Protein AF-A0A392QLL5-F1 (afdb_monomer)

pLDDT: mean 78.67, std 16.57, range [43.75, 96.25]

Organism: NCBI:txid97028

Secondary structure (DSSP, 8-state):
-HHHHHHHHHHHHHHHHHHHHTTTS----TTTTTT-EEETTEEE--TTTHHHHHHHHHHHHHHHTT--S-----------

Foldseek 3Di:
DVVVVVVVVVVVVVVVVVCVVPVVDDDDPPCVVACWDQDPNDTDHPPVCPVVRVVVVVVVVVVVVPPDDDPDPPDDDDDD

Mean predicted aligned error: 12.48 Å

Solvent-accessible surface area (backbone atoms only — not comparable to full-atom values): 5287 Å² total; per-residue (Å²): 108,74,65,62,55,51,52,51,53,54,49,54,54,52,55,52,50,49,47,65,76,37,72,92,56,88,79,82,69,81,51,72,94,45,78,46,44,80,54,96,93,37,85,42,66,47,82,91,35,52,68,58,47,54,53,49,56,55,49,54,58,58,60,62,72,68,79,74,86,83,90,75,86,79,82,76,88,76,91,129

Structure (mmCIF, N/CA/C/O backbone):
data_AF-A0A392QLL5-F1
#
_entry.id   AF-A0A392QLL5-F1
#
loop_
_atom_site.group_PDB
_atom_site.id
_atom_site.type_symbol
_atom_site.label_atom_id
_atom_site.label_alt_id
_atom_site.label_comp_id
_atom_site.label_asym_id
_atom_site.label_entity_id
_atom_site.label_seq_id
_atom_site.pdbx_PDB_ins_code
_atom_site.Cartn_x
_atom_site.Cartn_y
_atom_site.Cartn_z
_atom_site.occupancy
_atom_site.B_iso_or_equiv
_atom_site.auth_seq_id
_atom_site.auth_comp_id
_atom_site.auth_asym_id
_atom_site.auth_atom_id
_atom_site.pdbx_PDB_model_num
ATOM 1 N N . ASP A 1 1 ? -3.106 -16.601 -9.901 1.00 78.94 1 ASP A N 1
ATOM 2 C CA . ASP A 1 1 ? -2.309 -17.528 -9.073 1.00 78.94 1 ASP A CA 1
ATOM 3 C C . ASP A 1 1 ? -2.868 -17.529 -7.648 1.00 78.94 1 ASP A C 1
ATOM 5 O O . ASP A 1 1 ? -3.101 -16.450 -7.114 1.00 78.94 1 ASP A O 1
ATOM 9 N N . LYS A 1 2 ? -3.136 -18.698 -7.044 1.00 83.62 2 LYS A N 1
ATOM 10 C CA . LYS A 1 2 ? -3.745 -18.793 -5.699 1.00 83.62 2 LYS A CA 1
ATOM 11 C C . LYS A 1 2 ? -2.864 -18.169 -4.610 1.00 83.62 2 LYS A C 1
ATOM 13 O O . LYS A 1 2 ? -3.398 -17.660 -3.628 1.00 83.62 2 LYS A O 1
ATOM 18 N N . VAL A 1 3 ? -1.541 -18.187 -4.790 1.00 89.06 3 VAL A N 1
ATOM 19 C CA . VAL A 1 3 ? -0.591 -17.598 -3.833 1.00 89.06 3 VAL A CA 1
ATOM 20 C C . VAL A 1 3 ? -0.746 -16.079 -3.799 1.00 89.06 3 VAL A C 1
ATOM 22 O O . VAL A 1 3 ? -0.898 -15.502 -2.725 1.00 89.06 3 VAL A O 1
ATOM 25 N N . VAL A 1 4 ? -0.807 -15.443 -4.971 1.00 85.69 4 VAL A N 1
ATOM 26 C CA . VAL A 1 4 ? -0.986 -13.987 -5.102 1.00 85.69 4 VAL A CA 1
ATOM 27 C C . VAL A 1 4 ? -2.318 -13.543 -4.492 1.00 85.69 4 VAL A C 1
ATOM 29 O O . VAL A 1 4 ? -2.363 -12.577 -3.733 1.00 85.69 4 VAL A O 1
ATOM 32 N N . SER A 1 5 ? -3.396 -14.292 -4.745 1.00 89.44 5 SER A N 1
ATOM 33 C CA . SER A 1 5 ? -4.711 -14.019 -4.152 1.00 89.44 5 SER A CA 1
ATOM 34 C C . SER A 1 5 ? -4.700 -14.115 -2.621 1.00 89.44 5 SER A C 1
ATOM 36 O O . SER A 1 5 ? -5.305 -13.281 -1.951 1.00 89.44 5 SER A O 1
ATOM 38 N N . GLY A 1 6 ? -3.995 -15.105 -2.062 1.00 94.94 6 GLY A N 1
ATOM 39 C CA . GLY A 1 6 ? -3.852 -15.264 -0.613 1.00 94.94 6 GLY A CA 1
ATOM 40 C C . GLY A 1 6 ? -3.055 -14.130 0.037 1.00 94.94 6 GLY A C 1
ATOM 41 O O . GLY A 1 6 ? -3.460 -13.621 1.081 1.00 94.94 6 GLY A O 1
ATOM 42 N N . VAL A 1 7 ? -1.963 -13.691 -0.599 1.00 92.38 7 VAL A N 1
ATOM 43 C CA . VAL A 1 7 ? -1.156 -12.550 -0.130 1.00 92.38 7 VAL A CA 1
ATOM 44 C C . VAL A 1 7 ? -1.981 -11.264 -0.130 1.00 92.38 7 VAL A C 1
ATOM 46 O O . VAL A 1 7 ? -1.988 -10.560 0.879 1.00 92.38 7 VAL A O 1
ATOM 49 N N . LYS A 1 8 ? -2.732 -10.997 -1.208 1.00 90.25 8 LYS A N 1
ATOM 50 C CA . LYS A 1 8 ? -3.633 -9.839 -1.290 1.00 90.25 8 LYS A CA 1
ATOM 51 C C . LYS A 1 8 ? -4.649 -9.839 -0.145 1.00 90.25 8 LYS A C 1
ATOM 53 O O . LYS A 1 8 ? -4.753 -8.858 0.580 1.00 90.25 8 LYS A O 1
ATOM 58 N N . TYR A 1 9 ? -5.330 -10.965 0.071 1.00 93.81 9 TYR A N 1
ATOM 59 C CA . TYR A 1 9 ? -6.312 -11.085 1.149 1.00 93.81 9 TYR A CA 1
ATOM 60 C C . TYR A 1 9 ? -5.697 -10.845 2.538 1.00 93.81 9 TYR A C 1
ATOM 62 O O . TYR A 1 9 ? -6.273 -10.145 3.370 1.00 93.81 9 TYR A O 1
ATOM 70 N N . GLY A 1 10 ? -4.510 -11.406 2.796 1.00 96.19 10 GLY A N 1
ATOM 71 C CA . GLY A 1 10 ? -3.791 -11.186 4.051 1.00 96.19 10 GLY A CA 1
ATOM 72 C C . GLY A 1 10 ? -3.435 -9.715 4.270 1.00 96.19 10 GLY A C 1
ATOM 73 O O . GLY A 1 10 ? -3.625 -9.198 5.371 1.00 96.19 10 GLY A O 1
ATOM 74 N N . PHE A 1 11 ? -2.972 -9.036 3.219 1.00 92.06 11 PHE A N 1
ATOM 75 C CA . PHE A 1 11 ? -2.658 -7.611 3.254 1.00 92.06 11 PHE A CA 1
ATOM 76 C C . PHE A 1 11 ? -3.898 -6.751 3.538 1.00 92.06 11 PHE A C 1
ATOM 78 O O . PHE A 1 11 ? -3.885 -5.957 4.480 1.00 92.06 11 PHE A O 1
ATOM 85 N N . ASP A 1 12 ? -4.991 -6.971 2.801 1.00 91.88 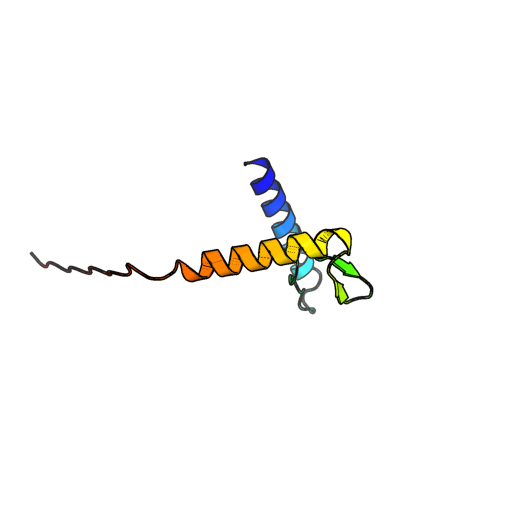12 ASP A N 1
ATOM 86 C CA . ASP A 1 12 ? -6.256 -6.246 2.982 1.00 91.88 12 ASP A CA 1
ATOM 87 C C . ASP A 1 12 ? -6.780 -6.392 4.422 1.00 91.88 12 ASP A C 1
ATOM 89 O O . ASP A 1 12 ? -7.207 -5.420 5.052 1.00 91.88 12 ASP A O 1
ATOM 93 N N . ASN A 1 13 ? -6.671 -7.596 4.991 1.00 96.25 13 ASN A N 1
ATOM 94 C CA . ASN A 1 13 ? -7.055 -7.865 6.374 1.00 96.25 13 ASN A CA 1
ATOM 95 C C . ASN A 1 13 ? -6.167 -7.134 7.403 1.00 96.25 13 ASN A C 1
ATOM 97 O O . ASN A 1 13 ? -6.663 -6.686 8.439 1.00 96.25 13 ASN A O 1
ATOM 101 N N . VAL A 1 14 ? -4.863 -6.993 7.149 1.00 95.38 14 VAL A N 1
ATOM 102 C CA . VAL A 1 14 ? -3.961 -6.204 8.012 1.00 95.38 14 VAL A CA 1
ATOM 103 C C . VAL A 1 14 ? -4.323 -4.719 7.956 1.00 95.38 14 VAL A C 1
ATOM 105 O O . VAL A 1 14 ? -4.430 -4.079 9.004 1.00 95.38 14 VAL A O 1
ATOM 108 N N . VAL A 1 15 ? -4.579 -4.178 6.761 1.00 91.62 15 VAL A N 1
ATOM 109 C CA . VAL A 1 15 ? -5.016 -2.782 6.589 1.00 91.62 15 VAL A CA 1
ATOM 110 C C . VAL A 1 15 ? -6.331 -2.530 7.332 1.00 91.62 15 VAL A C 1
ATOM 112 O O . VAL A 1 15 ? -6.455 -1.526 8.033 1.00 91.62 15 VAL A O 1
ATOM 115 N N . ALA A 1 16 ? -7.296 -3.450 7.248 1.00 92.31 16 ALA A N 1
ATOM 116 C CA . ALA A 1 16 ? -8.562 -3.345 7.972 1.00 92.31 16 ALA A CA 1
ATOM 117 C C . ALA A 1 16 ? -8.365 -3.318 9.498 1.00 92.31 16 ALA A C 1
ATOM 119 O O . ALA A 1 16 ? -8.938 -2.468 10.180 1.00 92.31 16 ALA A O 1
ATOM 120 N N . GLN A 1 17 ? -7.510 -4.191 10.037 1.00 95.12 17 GLN A N 1
ATOM 121 C CA . GLN A 1 17 ? -7.190 -4.197 11.468 1.00 95.12 17 GLN A CA 1
ATOM 122 C C . GLN A 1 17 ? -6.512 -2.898 11.915 1.00 95.12 17 GLN A C 1
ATOM 124 O O . GLN A 1 17 ? 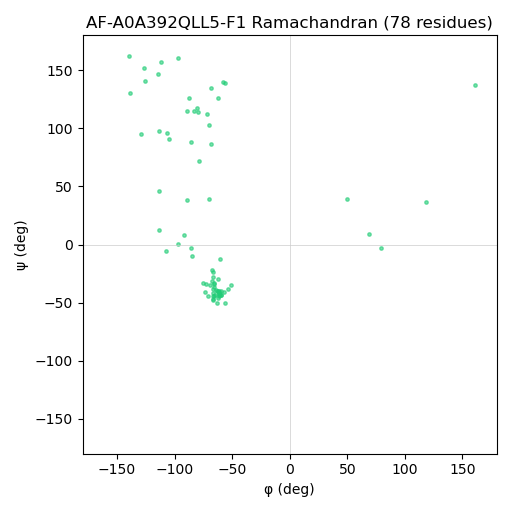-6.856 -2.362 12.968 1.00 95.12 17 GLN A O 1
ATOM 129 N N . LEU A 1 18 ? -5.601 -2.350 11.105 1.00 94.00 18 LEU A N 1
ATOM 130 C CA . LEU A 1 18 ? -4.966 -1.064 11.392 1.00 94.00 18 LEU A CA 1
ATOM 131 C C . LEU A 1 18 ? -5.980 0.085 11.396 1.00 94.00 18 LEU A C 1
ATOM 133 O O . LEU A 1 18 ? -5.889 0.945 12.271 1.00 94.00 18 LEU A O 1
ATOM 137 N N . LYS A 1 19 ? -6.963 0.089 10.485 1.00 90.94 19 LYS A N 1
ATOM 138 C CA . LYS A 1 19 ? -8.048 1.089 10.475 1.00 90.94 19 LYS A CA 1
ATOM 139 C C . LYS A 1 19 ? -8.902 1.014 11.744 1.00 90.94 19 LYS A C 1
ATOM 141 O O . LYS A 1 19 ? -9.255 2.047 12.299 1.00 90.94 19 LYS A O 1
ATOM 146 N N . ILE A 1 20 ? -9.187 -0.195 12.233 1.00 92.19 20 ILE A N 1
ATOM 147 C CA . ILE A 1 20 ? -9.931 -0.402 13.488 1.00 92.19 20 ILE A CA 1
ATOM 148 C C . ILE A 1 20 ? -9.116 0.090 14.690 1.00 92.19 20 ILE A C 1
ATOM 150 O O . ILE A 1 20 ? -9.640 0.815 15.533 1.00 92.19 20 ILE A O 1
ATOM 154 N N . ALA A 1 21 ? -7.836 -0.282 14.767 1.00 94.94 21 ALA A N 1
ATOM 155 C CA . ALA A 1 21 ? -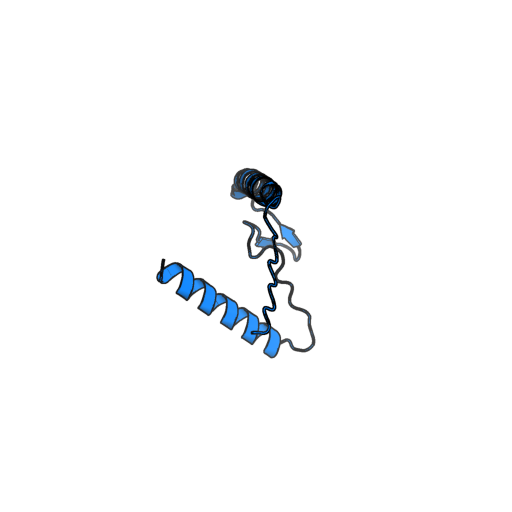6.959 0.101 15.873 1.00 94.94 21 ALA A CA 1
ATOM 156 C C . ALA A 1 21 ? -6.669 1.614 15.913 1.00 94.94 21 ALA A C 1
ATOM 158 O O . ALA A 1 21 ? -6.438 2.163 16.988 1.00 94.94 21 ALA A O 1
ATOM 159 N N . ASN A 1 22 ? -6.706 2.284 14.758 1.00 93.88 22 ASN A N 1
ATOM 160 C CA . ASN A 1 22 ? -6.447 3.716 14.604 1.00 93.88 22 ASN A CA 1
ATOM 161 C C . ASN A 1 22 ? -7.711 4.476 14.169 1.00 93.88 22 ASN A C 1
ATOM 163 O O . ASN A 1 22 ? -7.649 5.317 13.280 1.00 93.88 22 ASN A O 1
ATOM 167 N N . SER A 1 23 ? -8.863 4.213 14.793 1.00 87.81 23 SER A N 1
ATOM 168 C CA . SER A 1 23 ? -10.170 4.738 14.354 1.00 87.81 23 SER A CA 1
ATOM 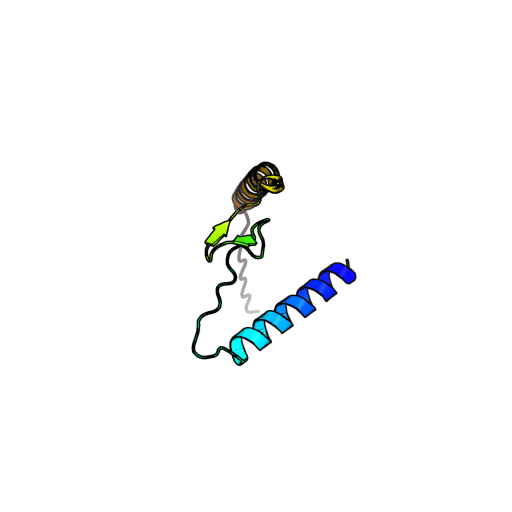169 C C . SER A 1 23 ? -10.309 6.271 14.342 1.00 87.81 23 SER A C 1
ATOM 171 O O . SER A 1 23 ? -11.292 6.788 13.819 1.00 87.81 23 SER A O 1
ATOM 173 N N . GLY A 1 24 ? -9.370 7.003 14.950 1.00 92.44 24 GLY A N 1
ATOM 174 C CA . GLY A 1 24 ? -9.320 8.471 14.945 1.00 92.44 24 GLY A CA 1
ATOM 175 C C . GLY A 1 24 ? -8.383 9.076 13.894 1.00 92.44 24 GLY A C 1
ATOM 176 O O . GLY A 1 24 ? -8.246 10.296 13.855 1.00 92.44 24 GLY A O 1
ATOM 177 N N . LEU A 1 25 ? -7.715 8.251 13.085 1.00 89.75 25 LEU A N 1
ATOM 178 C CA . LEU A 1 25 ? -6.775 8.674 12.051 1.00 89.75 25 LEU A CA 1
ATOM 179 C C . LEU A 1 25 ? -7.173 8.065 10.707 1.00 89.75 25 LEU A C 1
ATOM 181 O O . LEU A 1 25 ? -7.548 6.896 10.620 1.00 89.75 25 LEU A O 1
ATOM 185 N N . GLU A 1 26 ? -7.047 8.847 9.641 1.00 88.69 26 GLU A N 1
ATOM 186 C CA . GLU A 1 26 ? -7.212 8.335 8.287 1.00 88.69 26 GLU A CA 1
ATOM 187 C C . GLU A 1 26 ? -5.903 7.688 7.823 1.00 88.69 26 GLU A C 1
ATOM 189 O O . GLU A 1 26 ? -4.870 8.344 7.695 1.00 88.69 26 GLU A O 1
ATOM 194 N N . LEU A 1 27 ? -5.932 6.372 7.602 1.00 89.38 27 LEU A N 1
ATOM 195 C CA . LEU A 1 27 ? -4.791 5.653 7.046 1.00 89.38 27 LEU A CA 1
ATOM 196 C C . LEU A 1 27 ? -4.744 5.853 5.533 1.00 89.38 27 LEU A C 1
ATOM 198 O O . LEU A 1 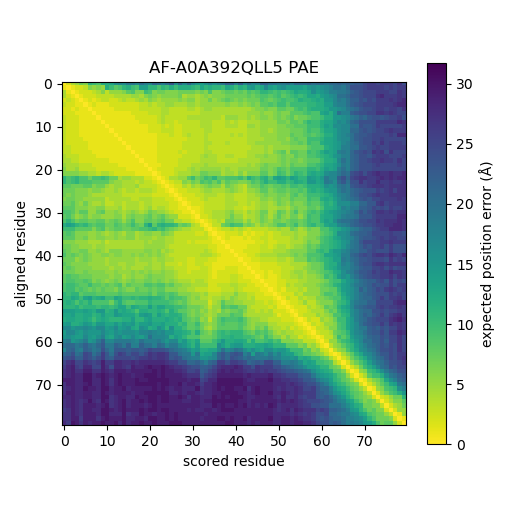27 ? -5.602 5.336 4.814 1.00 89.38 27 LEU A O 1
ATOM 202 N N . SER A 1 28 ? -3.707 6.544 5.059 1.00 86.62 28 SER A N 1
ATOM 203 C CA . SER A 1 28 ? -3.413 6.599 3.630 1.00 86.62 28 SER A CA 1
ATOM 204 C C . SER A 1 28 ? -2.956 5.229 3.130 1.00 86.62 28 SER A C 1
ATOM 206 O O . SER A 1 28 ? -2.145 4.545 3.755 1.00 86.62 28 SER A O 1
ATOM 208 N N . THR A 1 29 ? -3.509 4.837 1.987 1.00 86.00 29 THR A N 1
ATOM 209 C CA . THR A 1 29 ? -3.115 3.642 1.223 1.00 86.00 29 THR A CA 1
ATOM 210 C C . THR A 1 29 ? -2.501 4.023 -0.125 1.00 86.00 29 THR A C 1
ATOM 212 O O . THR A 1 29 ? -2.304 3.178 -0.997 1.00 86.00 29 THR A O 1
ATOM 215 N N . GLU A 1 30 ? -2.186 5.308 -0.290 1.00 86.12 30 GLU A N 1
ATOM 216 C CA . GLU A 1 30 ? -1.516 5.836 -1.468 1.00 86.12 30 GLU A CA 1
ATOM 217 C C . GLU A 1 30 ? -0.166 5.141 -1.672 1.00 86.12 30 GLU A C 1
ATOM 219 O O . GLU A 1 30 ? 0.565 4.849 -0.724 1.00 86.12 30 GLU A O 1
ATOM 224 N N . GLY A 1 31 ? 0.159 4.844 -2.929 1.00 80.56 31 GLY A N 1
ATOM 225 C CA . GLY A 1 31 ? 1.436 4.236 -3.282 1.00 80.56 31 GLY A CA 1
ATOM 226 C C . GLY A 1 31 ? 1.537 2.727 -3.037 1.00 80.56 31 GLY A C 1
ATOM 227 O O . GLY A 1 31 ? 2.554 2.160 -3.403 1.00 80.56 31 GLY A O 1
ATOM 228 N N . ILE A 1 32 ? 0.523 2.054 -2.475 1.00 80.00 32 ILE A N 1
ATOM 229 C CA . ILE A 1 32 ? 0.566 0.597 -2.212 1.00 80.00 32 ILE A CA 1
ATOM 230 C C . ILE A 1 32 ? 0.569 -0.245 -3.496 1.00 80.00 32 ILE A C 1
ATOM 232 O O . ILE A 1 32 ? 1.136 -1.335 -3.506 1.00 80.00 32 ILE A O 1
ATOM 236 N N . GLY A 1 33 ? -0.068 0.244 -4.562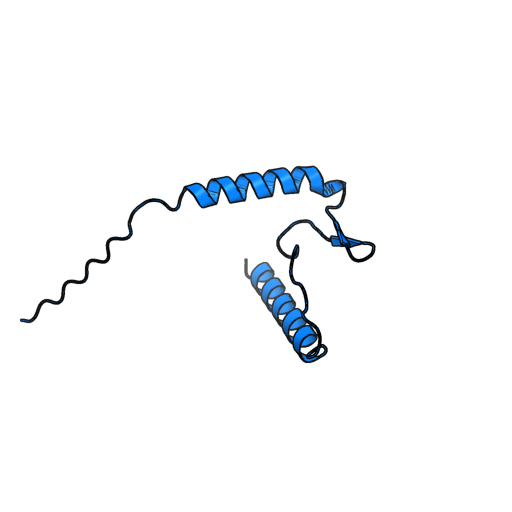 1.00 71.19 33 GLY A N 1
ATOM 237 C CA . GLY A 1 33 ? -0.078 -0.422 -5.870 1.00 71.19 33 GLY A CA 1
ATOM 238 C C . GLY A 1 33 ? 1.134 -0.101 -6.741 1.00 71.19 33 GLY A C 1
ATOM 239 O O . GLY A 1 33 ? 1.328 -0.755 -7.750 1.00 71.19 33 GLY A O 1
ATOM 240 N N . VAL A 1 34 ? 1.944 0.878 -6.339 1.00 72.75 34 VAL A N 1
ATOM 241 C CA . VAL A 1 34 ? 3.059 1.413 -7.125 1.00 72.75 34 VAL A CA 1
ATOM 242 C C . VAL A 1 34 ? 4.359 1.017 -6.428 1.00 72.75 34 VAL A C 1
ATOM 244 O O . VAL A 1 34 ? 4.363 0.776 -5.220 1.00 72.75 34 VAL A O 1
ATOM 247 N N . LEU A 1 35 ? 5.492 0.967 -7.130 1.00 84.69 35 LEU A N 1
ATOM 248 C CA . LEU A 1 35 ? 6.804 0.587 -6.569 1.00 84.69 35 LEU A CA 1
ATOM 249 C C . LEU A 1 35 ? 7.406 1.632 -5.597 1.00 84.69 35 LEU A C 1
ATOM 251 O O . LEU A 1 35 ? 8.618 1.866 -5.572 1.00 84.69 35 LEU A O 1
ATOM 255 N N . LYS A 1 36 ? 6.564 2.247 -4.765 1.00 88.75 36 LYS A N 1
ATOM 256 C CA . LYS A 1 36 ? 6.843 3.317 -3.809 1.00 88.75 36 LYS A CA 1
ATOM 257 C C . LYS A 1 36 ? 7.069 2.757 -2.404 1.00 88.75 36 LYS A C 1
ATOM 259 O O . LYS A 1 36 ? 6.707 1.632 -2.066 1.00 88.75 36 LYS A O 1
ATOM 264 N N . LYS A 1 37 ? 7.709 3.558 -1.555 1.00 90.44 37 LYS A N 1
ATOM 265 C CA . LYS A 1 37 ? 7.876 3.286 -0.119 1.00 90.44 37 LYS A CA 1
ATOM 266 C C . LYS A 1 37 ? 7.690 4.569 0.680 1.00 90.44 37 LYS A C 1
ATOM 268 O O . LYS A 1 37 ? 7.871 5.653 0.141 1.00 90.44 37 LYS A O 1
ATOM 273 N N . VAL A 1 38 ? 7.444 4.442 1.978 1.00 91.25 38 VAL A N 1
ATOM 274 C CA . VAL A 1 38 ? 7.502 5.586 2.896 1.00 91.25 38 VAL A CA 1
ATOM 275 C C . VAL A 1 38 ? 8.939 5.766 3.403 1.00 91.25 38 VAL A C 1
ATOM 277 O O . VAL A 1 38 ? 9.542 4.827 3.925 1.00 91.25 38 VAL A O 1
ATOM 280 N N . GLU A 1 39 ? 9.504 6.960 3.254 1.00 93.06 39 GLU A N 1
ATOM 281 C CA . GLU A 1 39 ? 10.811 7.367 3.782 1.00 93.06 39 GLU A CA 1
ATOM 282 C C . GLU A 1 39 ? 10.696 8.794 4.319 1.00 93.06 39 GLU A C 1
ATOM 284 O O . GLU A 1 39 ? 10.162 9.662 3.644 1.00 93.06 39 GLU A O 1
ATOM 289 N N . ASN A 1 40 ? 11.164 9.042 5.546 1.00 94.50 40 ASN A N 1
ATOM 290 C CA . ASN A 1 40 ? 11.060 10.357 6.195 1.00 94.50 40 ASN A CA 1
ATOM 291 C C . ASN A 1 40 ? 9.642 10.962 6.163 1.00 94.50 40 ASN A C 1
ATOM 293 O O . ASN A 1 40 ? 9.496 12.168 6.002 1.00 94.50 40 ASN A O 1
ATOM 297 N N . TRP A 1 41 ? 8.616 10.124 6.354 1.00 91.00 41 TRP A N 1
ATOM 298 C CA . TRP A 1 41 ? 7.196 10.512 6.313 1.00 91.00 41 TRP A CA 1
ATOM 299 C C . TRP A 1 41 ? 6.662 10.906 4.929 1.00 91.00 41 TRP A C 1
ATOM 301 O O . TRP A 1 41 ? 5.521 11.344 4.827 1.00 91.00 41 TRP A O 1
ATOM 311 N N . GLU A 1 42 ? 7.439 10.695 3.869 1.00 91.75 42 GLU A N 1
ATOM 312 C CA . GLU A 1 42 ? 7.043 10.962 2.488 1.00 91.75 42 GLU A CA 1
ATOM 313 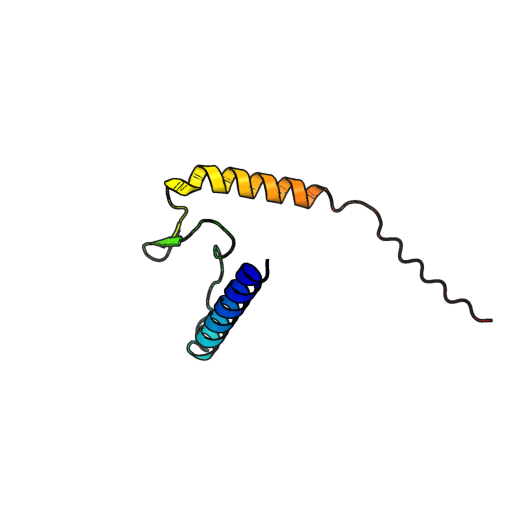C C . GLU A 1 42 ? 6.958 9.662 1.691 1.00 91.75 42 GLU A C 1
ATOM 315 O O . GLU A 1 42 ? 7.722 8.719 1.916 1.00 91.75 42 GLU A O 1
ATOM 320 N N . ILE A 1 43 ? 6.032 9.612 0.735 1.00 91.50 43 ILE A N 1
ATOM 321 C CA . ILE A 1 43 ? 5.976 8.528 -0.244 1.00 91.50 43 ILE A CA 1
ATOM 322 C C . ILE A 1 43 ? 7.013 8.836 -1.321 1.00 91.50 43 ILE A C 1
ATOM 324 O O . ILE A 1 43 ? 6.923 9.841 -2.023 1.00 91.50 43 ILE A O 1
ATOM 328 N N . VAL A 1 44 ? 8.009 7.965 -1.453 1.00 92.25 44 VAL A N 1
ATOM 329 C CA . VAL A 1 44 ? 9.114 8.130 -2.395 1.00 92.25 44 VAL A CA 1
ATOM 330 C C . VAL A 1 44 ? 9.280 6.906 -3.276 1.00 92.25 44 VAL A C 1
ATOM 332 O O . VAL A 1 44 ? 9.040 5.766 -2.871 1.00 92.25 44 VAL A O 1
ATOM 335 N N . ILE A 1 45 ? 9.797 7.154 -4.471 1.00 91.06 45 ILE A N 1
ATOM 336 C CA . ILE A 1 45 ? 10.164 6.127 -5.435 1.00 91.06 45 ILE A CA 1
ATOM 337 C C . ILE A 1 45 ? 11.618 5.728 -5.171 1.00 91.06 45 ILE A C 1
ATOM 339 O O . ILE A 1 45 ? 12.529 6.550 -5.351 1.00 91.06 45 ILE A O 1
ATOM 343 N N . PRO A 1 46 ? 11.905 4.482 -4.754 1.00 90.75 46 PRO A N 1
ATOM 344 C CA . PRO A 1 46 ? 13.274 4.016 -4.617 1.00 90.75 46 PRO A CA 1
ATOM 345 C C . PRO A 1 46 ? 14.037 4.174 -5.933 1.00 90.75 46 PRO A C 1
ATOM 347 O O . PRO A 1 46 ? 13.538 3.834 -7.002 1.00 90.75 46 PRO A O 1
ATOM 350 N N . LYS A 1 47 ? 15.305 4.605 -5.864 1.00 90.62 47 LYS A N 1
ATOM 351 C CA . LYS A 1 47 ? 16.125 4.854 -7.068 1.00 90.62 47 LYS A CA 1
ATOM 352 C C . LYS A 1 47 ? 16.150 3.682 -8.056 1.00 90.62 47 LYS A C 1
ATOM 354 O O . LYS A 1 47 ? 16.191 3.924 -9.254 1.00 90.62 47 LYS A O 1
ATOM 359 N N . LYS A 1 48 ? 16.122 2.443 -7.548 1.00 89.50 48 LYS A N 1
ATOM 360 C CA . LYS A 1 48 ? 16.106 1.208 -8.350 1.00 89.50 48 LYS A CA 1
ATOM 361 C C . LYS A 1 48 ? 14.818 0.989 -9.152 1.00 89.50 48 LYS A C 1
ATOM 363 O O . LYS A 1 48 ? 14.861 0.243 -10.117 1.00 89.50 48 LYS A O 1
ATOM 368 N N . TYR A 1 49 ? 13.710 1.610 -8.752 1.00 88.62 49 TYR A N 1
ATOM 369 C CA . TYR A 1 49 ? 12.395 1.424 -9.366 1.00 88.62 49 TYR A CA 1
ATOM 370 C C . TYR A 1 49 ? 11.941 2.614 -10.200 1.00 88.62 49 TYR A C 1
ATOM 372 O O . TYR A 1 49 ? 10.957 2.490 -10.907 1.00 88.62 49 TYR A O 1
ATOM 380 N N . ARG A 1 50 ? 12.687 3.727 -10.208 1.00 86.56 50 ARG A N 1
ATOM 381 C CA . ARG A 1 50 ? 12.312 4.917 -10.988 1.00 86.56 50 ARG A CA 1
ATOM 382 C C . ARG A 1 50 ? 12.055 4.640 -12.466 1.00 86.56 50 ARG A C 1
ATOM 384 O O . ARG A 1 50 ? 11.158 5.240 -13.023 1.00 86.56 50 ARG A O 1
ATOM 391 N N . GLN A 1 51 ? 12.838 3.757 -13.085 1.00 82.62 51 GLN A N 1
ATOM 392 C CA . GLN A 1 51 ? 12.641 3.411 -14.493 1.00 82.62 51 GLN A CA 1
ATOM 393 C C . GLN A 1 51 ? 11.407 2.519 -14.698 1.00 82.62 51 GLN A C 1
ATOM 395 O O . GLN A 1 51 ? 10.644 2.739 -15.625 1.00 82.62 51 GLN A O 1
ATOM 400 N N . MET A 1 52 ? 11.201 1.555 -13.800 1.00 84.56 52 MET A N 1
ATOM 401 C CA . MET A 1 52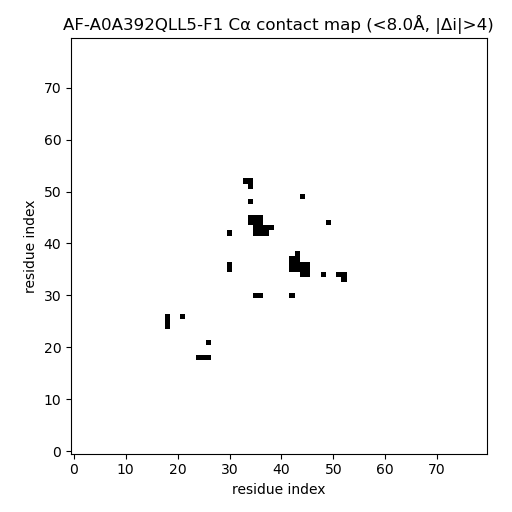 ? 10.083 0.611 -13.862 1.00 84.56 52 MET A CA 1
ATOM 402 C C . MET A 1 52 ? 8.741 1.291 -13.575 1.00 84.56 52 MET A C 1
ATOM 404 O O . MET A 1 52 ? 7.748 0.947 -14.189 1.00 84.56 52 MET A O 1
ATOM 408 N N . GLU A 1 53 ? 8.717 2.288 -12.689 1.00 81.50 53 GLU A N 1
ATOM 409 C CA . GLU A 1 53 ? 7.512 3.080 -12.431 1.00 81.50 53 GLU A CA 1
ATOM 410 C C . GLU A 1 53 ? 7.099 3.928 -13.634 1.00 81.50 53 GLU A C 1
ATOM 412 O O . GLU A 1 53 ? 5.916 4.021 -13.920 1.00 81.50 53 GLU A O 1
ATOM 417 N N . ILE A 1 54 ? 8.059 4.505 -14.367 1.00 79.50 54 ILE A N 1
ATOM 418 C CA . ILE A 1 54 ? 7.754 5.234 -15.609 1.00 79.50 54 ILE A CA 1
ATOM 419 C C . ILE A 1 54 ? 7.123 4.283 -16.635 1.00 79.50 54 ILE A C 1
ATOM 421 O O . ILE A 1 54 ? 6.166 4.647 -17.308 1.00 79.50 54 ILE A O 1
ATOM 425 N N . GLU A 1 55 ? 7.650 3.062 -16.744 1.00 79.44 55 GLU A N 1
ATOM 426 C CA . GLU A 1 55 ? 7.103 2.030 -17.630 1.00 79.44 55 GLU A CA 1
ATOM 427 C C . GLU A 1 55 ? 5.691 1.592 -17.197 1.00 79.44 55 GLU A C 1
ATOM 429 O O . GLU A 1 55 ? 4.804 1.507 -18.041 1.00 79.44 55 GLU A O 1
ATOM 434 N N . GLU A 1 56 ? 5.459 1.387 -15.896 1.00 77.94 56 GLU A N 1
ATOM 435 C CA . GLU A 1 56 ? 4.157 1.010 -15.321 1.00 77.94 56 GLU A CA 1
ATOM 436 C C . GLU A 1 56 ? 3.104 2.124 -15.493 1.00 77.94 56 GLU A C 1
ATOM 438 O O . GLU A 1 56 ? 1.999 1.853 -15.960 1.00 77.94 56 GLU A O 1
ATOM 443 N N . GLU A 1 57 ? 3.455 3.392 -15.234 1.00 74.38 57 GLU A N 1
ATOM 444 C CA . GLU A 1 57 ? 2.574 4.546 -15.490 1.00 74.38 57 GLU A CA 1
ATOM 445 C C . GLU A 1 57 ? 2.229 4.683 -16.985 1.00 74.38 57 GLU A C 1
ATOM 447 O O . GLU A 1 57 ? 1.086 4.973 -17.344 1.00 74.38 57 GLU A O 1
ATOM 452 N N . GLU A 1 58 ? 3.190 4.454 -17.887 1.00 73.19 58 GLU A N 1
ATOM 453 C CA . GLU A 1 58 ? 2.928 4.457 -19.330 1.00 73.19 58 GLU A CA 1
ATOM 454 C C . GLU A 1 58 ? 2.011 3.309 -19.781 1.00 73.19 58 GLU A C 1
ATOM 456 O O . GLU A 1 58 ? 1.258 3.483 -20.744 1.00 73.19 58 GLU A O 1
ATOM 461 N N . GLU A 1 59 ? 2.091 2.136 -19.152 1.00 70.81 59 GLU A N 1
ATOM 462 C CA . GLU A 1 59 ? 1.204 1.001 -19.431 1.00 70.81 59 GLU A CA 1
ATOM 463 C C . GLU A 1 59 ? -0.222 1.263 -18.929 1.00 70.81 59 GLU A C 1
ATOM 465 O O . GLU A 1 59 ? -1.168 1.081 -19.700 1.00 70.81 59 GLU A O 1
ATOM 470 N N . GLU A 1 60 ? -0.393 1.795 -17.713 1.00 66.50 60 GLU A N 1
ATOM 471 C CA . GLU A 1 60 ? -1.714 2.174 -17.186 1.00 66.50 60 GLU A CA 1
ATOM 472 C C . GLU A 1 60 ? -2.410 3.228 -18.069 1.00 66.50 60 GLU A C 1
ATOM 474 O O . GLU A 1 60 ? -3.610 3.128 -18.348 1.00 66.50 60 GLU A O 1
ATOM 479 N N . LEU A 1 61 ? -1.662 4.213 -18.583 1.00 62.62 61 LEU A N 1
ATOM 480 C CA . LEU A 1 61 ? -2.192 5.220 -19.513 1.00 62.62 61 LEU A CA 1
ATOM 481 C C . LEU A 1 61 ? -2.625 4.616 -20.859 1.00 62.62 61 LEU A C 1
ATOM 483 O O . LEU A 1 61 ? -3.588 5.092 -21.461 1.00 62.62 61 LEU A O 1
ATOM 487 N N . LYS A 1 62 ? -1.941 3.568 -21.334 1.00 60.53 62 LYS A N 1
ATOM 488 C CA . LYS A 1 62 ? -2.294 2.859 -22.577 1.00 60.53 62 LYS A CA 1
ATOM 489 C C . LYS A 1 62 ? -3.512 1.949 -22.394 1.00 60.53 62 LYS A C 1
ATOM 491 O O . LYS A 1 62 ? -4.299 1.815 -23.329 1.00 60.53 62 LYS A O 1
ATOM 496 N N . GLU A 1 63 ? -3.701 1.351 -21.219 1.00 58.75 63 GLU A N 1
ATOM 497 C CA . GLU A 1 63 ? -4.895 0.548 -20.917 1.00 58.75 63 GLU A CA 1
ATOM 498 C C . GLU A 1 63 ? -6.155 1.412 -20.726 1.00 58.75 63 GLU A C 1
ATOM 500 O O . GLU A 1 63 ? -7.242 1.017 -21.157 1.00 58.75 63 GLU A O 1
ATOM 505 N N . GLY A 1 64 ? -6.024 2.620 -20.166 1.00 53.59 64 GLY A N 1
ATOM 506 C CA . GLY A 1 64 ? -7.141 3.554 -19.973 1.00 53.59 64 GLY A CA 1
ATOM 507 C C . GLY A 1 64 ? -7.760 4.115 -21.263 1.00 53.59 64 GLY A C 1
ATOM 508 O O . GLY A 1 64 ? -8.937 4.479 -21.267 1.00 53.59 64 GLY A O 1
ATOM 509 N N . ASP A 1 65 ? -7.013 4.144 -22.371 1.00 51.72 65 ASP A N 1
ATOM 510 C CA . ASP A 1 65 ? -7.479 4.688 -23.661 1.00 51.72 65 ASP A CA 1
ATOM 511 C C . ASP A 1 65 ? -8.257 3.658 -24.510 1.00 51.72 65 ASP A C 1
ATOM 513 O O . ASP A 1 65 ? -8.814 3.988 -25.558 1.00 51.72 65 ASP A O 1
ATOM 517 N N . ASN A 1 66 ? -8.369 2.411 -24.033 1.00 48.22 66 ASN A N 1
ATOM 518 C CA . ASN A 1 66 ? -9.161 1.350 -24.668 1.00 48.22 66 ASN A CA 1
ATOM 519 C C . ASN A 1 66 ? -10.615 1.271 -24.147 1.00 48.22 66 ASN A C 1
ATOM 521 O O . ASN A 1 66 ? -11.358 0.360 -24.504 1.00 48.22 66 ASN A O 1
ATOM 525 N N . ALA A 1 67 ? -11.055 2.233 -23.326 1.00 49.62 67 ALA A N 1
ATOM 526 C CA . ALA A 1 67 ? -12.417 2.311 -22.783 1.00 49.62 67 ALA A CA 1
ATOM 527 C C . ALA A 1 67 ? -13.393 3.108 -23.678 1.00 49.62 67 ALA A C 1
ATOM 529 O O . ALA A 1 67 ? -14.251 3.846 -23.186 1.00 49.62 67 ALA A O 1
ATOM 530 N N . LYS A 1 68 ? -13.284 2.968 -25.002 1.00 52.03 68 LYS A N 1
ATOM 531 C CA . LYS A 1 68 ? -14.310 3.423 -25.949 1.00 52.03 68 LYS A CA 1
ATOM 532 C C . LYS A 1 68 ? -14.657 2.300 -26.913 1.00 52.03 68 LYS A C 1
ATOM 534 O O . LYS A 1 68 ? -13.979 2.129 -27.918 1.00 52.03 68 LYS A O 1
ATOM 539 N N . ASP A 1 69 ? -15.712 1.562 -26.586 1.00 50.09 69 ASP A N 1
ATOM 540 C CA . ASP A 1 69 ? -16.939 1.454 -27.394 1.00 50.09 69 ASP A CA 1
ATOM 541 C C . ASP A 1 69 ? -17.728 0.190 -27.000 1.00 50.09 69 ASP A C 1
ATOM 543 O O . ASP A 1 69 ? -17.145 -0.875 -26.800 1.00 50.09 69 ASP A O 1
ATOM 547 N N . GLY A 1 70 ? -19.054 0.311 -26.886 1.00 44.78 70 GLY A N 1
ATOM 548 C CA . GLY A 1 70 ? -19.955 -0.832 -26.691 1.00 44.78 70 GLY A CA 1
ATOM 549 C C . GLY A 1 70 ? -20.784 -0.857 -25.403 1.00 44.78 70 GLY A C 1
ATOM 550 O O . GLY A 1 70 ? -21.020 -1.931 -24.855 1.00 44.78 70 GLY A O 1
ATOM 551 N N . HIS A 1 71 ? -21.257 0.292 -24.913 1.00 43.81 71 HIS A N 1
ATOM 552 C CA . HIS A 1 71 ? -22.448 0.307 -24.060 1.00 43.81 71 HIS A CA 1
ATOM 553 C C . HIS A 1 71 ? -23.692 0.361 -24.958 1.00 43.81 71 HIS A C 1
ATOM 555 O O . HIS A 1 71 ? -24.176 1.440 -25.287 1.00 43.81 71 HIS A O 1
ATOM 561 N N . GLU A 1 72 ? -24.196 -0.802 -25.373 1.00 43.75 72 GLU A N 1
ATOM 562 C CA . GLU A 1 72 ? -25.574 -0.934 -25.857 1.00 43.75 72 GLU A CA 1
ATOM 563 C C . GLU A 1 72 ? -26.405 -1.631 -24.774 1.00 43.75 72 GLU A C 1
ATOM 565 O O . GLU A 1 72 ? -26.500 -2.857 -24.706 1.00 43.75 72 GLU A O 1
ATOM 570 N N . GLU A 1 73 ? -27.012 -0.828 -23.898 1.00 48.91 73 GLU A N 1
ATOM 571 C CA . GLU A 1 73 ? -28.144 -1.250 -23.074 1.00 48.91 73 GLU A CA 1
ATOM 572 C C . GLU A 1 73 ? -29.367 -1.481 -23.973 1.00 48.91 73 GLU A C 1
ATOM 574 O O . GLU A 1 73 ? -30.206 -0.608 -24.192 1.00 48.91 73 GLU A O 1
ATOM 579 N N . GLY A 1 74 ? -29.469 -2.691 -24.518 1.00 44.53 74 GLY A N 1
ATOM 580 C CA . GLY A 1 74 ? -30.674 -3.188 -25.172 1.00 44.53 74 GLY A CA 1
ATOM 581 C C . GLY A 1 74 ? -31.712 -3.646 -24.148 1.00 44.53 74 GLY A C 1
ATOM 582 O O . GLY A 1 74 ? -31.951 -4.844 -24.005 1.00 44.53 74 GLY A O 1
ATOM 583 N N . HIS A 1 75 ? -32.347 -2.711 -23.440 1.00 53.19 75 HIS A N 1
ATOM 584 C CA . HIS A 1 75 ? -33.596 -2.989 -22.729 1.00 53.19 75 HIS A CA 1
ATOM 585 C C . HIS A 1 75 ? -34.720 -3.193 -23.755 1.00 53.19 75 HIS A C 1
ATOM 587 O O . HIS A 1 75 ? -35.245 -2.235 -24.318 1.00 53.19 75 HIS A O 1
ATOM 593 N N . SER A 1 76 ? -35.096 -4.450 -24.000 1.00 53.62 76 SER A N 1
ATOM 594 C CA . SER A 1 76 ? -36.368 -4.788 -24.645 1.00 53.62 76 SER A CA 1
ATOM 595 C C . SER A 1 76 ? -37.311 -5.358 -23.591 1.00 53.62 76 SER A C 1
ATOM 597 O O . SER A 1 76 ? -37.264 -6.535 -23.245 1.00 53.62 76 SER A O 1
ATOM 599 N N . GLU A 1 77 ? -38.163 -4.493 -23.048 1.00 59.31 77 GLU A N 1
ATOM 600 C CA . GLU A 1 77 ? -39.423 -4.935 -22.463 1.00 59.31 77 GLU A CA 1
ATOM 601 C C . GLU A 1 77 ? -40.321 -5.344 -23.637 1.00 59.31 77 GLU A C 1
ATOM 603 O O . GLU A 1 77 ? -40.686 -4.515 -24.471 1.00 59.31 77 GLU A O 1
ATOM 608 N N . SER A 1 78 ? -40.613 -6.638 -23.760 1.00 63.44 78 SER A N 1
ATOM 609 C CA . SER A 1 78 ? -41.660 -7.127 -24.653 1.00 63.44 78 SER A CA 1
ATOM 610 C C . SER A 1 78 ? -42.755 -7.724 -23.789 1.00 63.44 78 SER A C 1
ATOM 612 O O . SER A 1 78 ? -42.665 -8.878 -23.373 1.00 63.44 78 SER A O 1
ATOM 614 N N . ASP A 1 79 ? -43.784 -6.923 -23.540 1.00 60.88 79 ASP A N 1
ATOM 615 C CA . ASP A 1 79 ? -45.086 -7.415 -23.112 1.00 60.88 79 ASP A CA 1
ATOM 616 C C . ASP A 1 79 ? -45.673 -8.309 -24.218 1.00 60.88 79 ASP A C 1
ATOM 618 O O . ASP A 1 79 ? -45.775 -7.895 -25.378 1.00 60.88 79 ASP A O 1
ATOM 622 N N . GLY A 1 80 ? -46.047 -9.538 -23.855 1.00 47.53 80 GLY A N 1
AT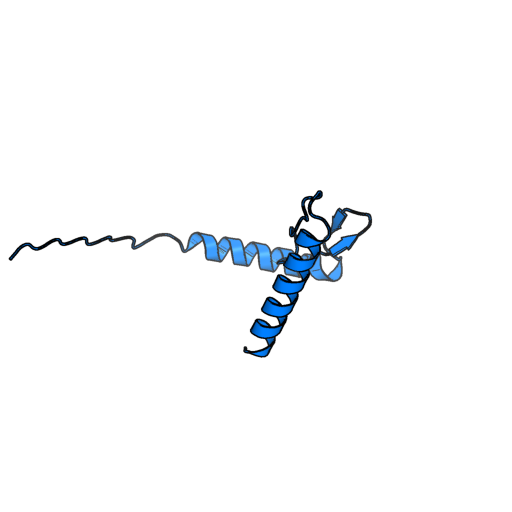OM 623 C CA . GLY A 1 80 ? -46.703 -10.518 -24.725 1.00 47.53 80 GLY A CA 1
ATOM 624 C C . GLY A 1 80 ? -47.144 -11.758 -23.969 1.00 47.53 80 GLY A C 1
ATOM 625 O O . GLY A 1 80 ? -46.274 -12.619 -23.720 1.00 47.53 80 GLY A O 1
#

Sequence (80 aa):
DKVVSGVKYGFDNVVAQLKIANSGLELSTEGIGVLKKVENWEIVIPKKYRQMEIEEEEEELKEGDNAKDGHEEGHSESDG

Radius of gyration: 20.17 Å; Cα contacts (8 Å, |Δi|>4): 25; chains: 1; bounding box: 63×30×43 Å